Protein AF-A0AA39JGA5-F1 (afdb_monomer_lite)

Radius of gyration: 22.36 Å; chains: 1; bounding box: 49×29×60 Å

Organism: Ar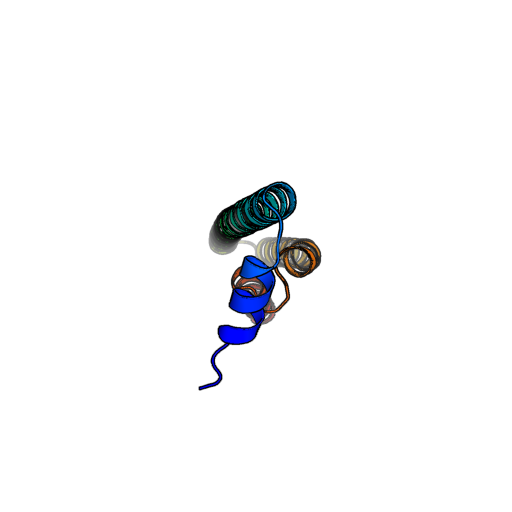millaria tabescens (NCBI:txid1929756)

pLDDT: mean 81.09, std 10.76, range [39.84, 93.75]

Structure (mmCIF, N/CA/C/O backbone):
data_AF-A0AA39JGA5-F1
#
_entry.id   AF-A0AA39JGA5-F1
#
loop_
_atom_site.group_PDB
_atom_site.id
_atom_site.type_symbol
_atom_site.label_atom_id
_atom_site.label_alt_id
_atom_site.label_comp_id
_atom_site.label_asym_id
_atom_site.label_entity_id
_atom_site.label_seq_id
_atom_site.pdbx_PDB_ins_code
_atom_site.Cartn_x
_atom_site.Cartn_y
_atom_site.Cartn_z
_atom_site.occupancy
_atom_site.B_iso_or_equiv
_atom_site.auth_seq_id
_atom_site.auth_comp_id
_atom_site.auth_asym_id
_atom_site.auth_atom_id
_atom_site.pdbx_PDB_model_num
ATOM 1 N N . MET A 1 1 ? 19.580 -22.707 -16.286 1.00 39.84 1 MET A N 1
ATOM 2 C CA . MET A 1 1 ? 19.956 -21.282 -16.168 1.00 39.84 1 MET A CA 1
ATOM 3 C C . MET A 1 1 ? 20.096 -20.749 -17.584 1.00 39.84 1 MET A C 1
ATOM 5 O O . MET A 1 1 ? 20.989 -21.205 -18.281 1.00 39.84 1 MET A O 1
ATOM 9 N N . SER A 1 2 ? 19.160 -19.925 -18.061 1.00 40.44 2 SER A N 1
ATOM 10 C CA . SER A 1 2 ? 19.206 -19.397 -19.433 1.00 40.44 2 SER A CA 1
ATOM 11 C C . SER A 1 2 ? 19.908 -18.047 -19.410 1.00 40.44 2 SER A C 1
ATOM 13 O O . SER A 1 2 ? 19.433 -17.133 -18.742 1.00 40.44 2 SER A O 1
ATOM 15 N N . TYR A 1 3 ? 21.048 -17.940 -20.090 1.00 42.09 3 TYR A N 1
ATOM 16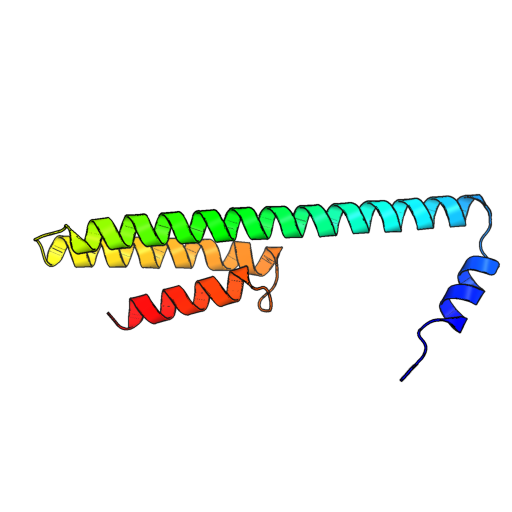 C CA . TYR A 1 3 ? 21.793 -16.694 -20.239 1.00 42.09 3 TYR A CA 1
ATOM 17 C C . TYR A 1 3 ? 20.940 -15.675 -21.015 1.00 42.09 3 TYR A C 1
ATOM 19 O O . TYR A 1 3 ? 20.615 -15.938 -22.171 1.00 42.09 3 TYR A O 1
ATOM 27 N N . PRO A 1 4 ? 20.598 -14.501 -20.451 1.00 49.41 4 PRO A N 1
ATOM 28 C CA . PRO A 1 4 ? 19.940 -13.434 -21.207 1.00 49.41 4 PRO A CA 1
ATOM 29 C C . PRO A 1 4 ? 20.925 -12.642 -22.090 1.00 49.41 4 PRO A C 1
ATOM 31 O O . PRO A 1 4 ? 20.584 -11.579 -22.595 1.00 49.41 4 PRO A O 1
ATOM 34 N N . SER A 1 5 ? 22.177 -13.086 -22.225 1.00 57.81 5 SER A N 1
ATOM 35 C CA . SER A 1 5 ? 23.288 -12.190 -22.542 1.00 57.81 5 SER A CA 1
ATOM 36 C C . SER A 1 5 ? 23.608 -12.061 -24.032 1.00 57.81 5 SER A C 1
ATOM 38 O O . SER A 1 5 ? 23.740 -10.942 -24.512 1.00 57.81 5 SER A O 1
ATOM 40 N N . GLU A 1 6 ? 23.735 -13.146 -24.796 1.00 57.75 6 GLU A N 1
ATOM 41 C CA . GLU A 1 6 ? 24.369 -13.064 -26.128 1.00 57.75 6 GLU A CA 1
ATOM 42 C C . GLU A 1 6 ? 23.572 -12.241 -27.151 1.00 57.75 6 GLU A C 1
ATOM 44 O O . GLU A 1 6 ? 24.149 -11.423 -27.868 1.00 57.75 6 GLU A O 1
ATOM 49 N N . ALA A 1 7 ? 22.243 -12.369 -27.170 1.00 61.16 7 ALA A N 1
ATOM 50 C CA . ALA A 1 7 ? 21.402 -11.613 -28.098 1.00 61.16 7 ALA A CA 1
ATOM 51 C C . ALA A 1 7 ? 21.415 -10.102 -27.794 1.00 61.16 7 ALA A C 1
ATOM 53 O O . ALA A 1 7 ? 21.531 -9.289 -28.710 1.00 61.16 7 ALA A O 1
ATOM 54 N N . ILE A 1 8 ? 21.378 -9.720 -26.513 1.00 62.75 8 ILE A N 1
ATOM 55 C CA . ILE A 1 8 ? 21.413 -8.313 -26.086 1.00 62.75 8 ILE A CA 1
ATOM 56 C C . ILE A 1 8 ? 22.789 -7.699 -26.374 1.00 62.75 8 ILE A C 1
ATOM 58 O O . ILE A 1 8 ? 22.864 -6.593 -26.910 1.00 62.75 8 ILE A O 1
ATOM 62 N N . TYR A 1 9 ? 23.877 -8.425 -26.089 1.00 59.84 9 TYR A N 1
ATOM 63 C 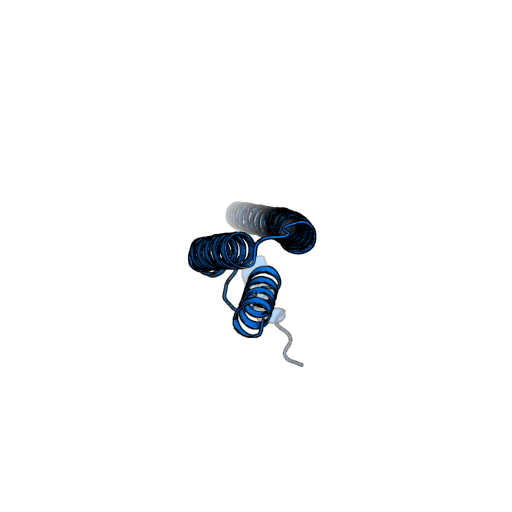CA . TYR A 1 9 ? 25.234 -7.959 -26.391 1.00 59.84 9 TYR A CA 1
ATOM 64 C C . TYR A 1 9 ? 25.457 -7.790 -27.899 1.00 59.84 9 TYR A C 1
ATOM 66 O O . TYR A 1 9 ? 25.951 -6.741 -28.313 1.00 59.84 9 TYR A O 1
ATOM 74 N N . SER A 1 10 ? 25.003 -8.741 -28.724 1.00 66.56 10 SER A N 1
ATOM 75 C CA . SER A 1 10 ? 25.115 -8.634 -30.187 1.00 66.56 10 SER A CA 1
ATOM 76 C C . SER A 1 10 ? 24.355 -7.425 -30.754 1.00 66.56 10 SER A C 1
ATOM 78 O O . SER A 1 10 ? 24.843 -6.743 -31.653 1.00 66.56 10 SER A O 1
ATOM 80 N N . HIS A 1 11 ? 23.194 -7.085 -30.183 1.00 66.81 11 HIS A N 1
ATOM 81 C CA . HIS A 1 11 ? 22.397 -5.947 -30.633 1.00 66.81 11 HIS A CA 1
ATOM 82 C C . HIS A 1 11 ? 23.057 -4.606 -30.275 1.00 66.81 11 HIS A C 1
ATOM 84 O O . HIS A 1 11 ? 23.144 -3.708 -31.115 1.00 66.81 11 HIS A O 1
ATOM 90 N N . ILE A 1 12 ? 23.615 -4.490 -29.065 1.00 64.62 12 ILE A N 1
ATOM 91 C CA . ILE A 1 12 ? 24.354 -3.298 -28.614 1.00 64.62 12 ILE A CA 1
ATOM 92 C C . ILE A 1 12 ? 25.621 -3.071 -29.459 1.00 64.62 12 ILE A C 1
ATOM 94 O O . ILE A 1 12 ? 25.974 -1.921 -29.751 1.00 64.62 12 ILE A O 1
ATOM 98 N N . GLU A 1 13 ? 26.297 -4.140 -29.888 1.00 70.00 13 GLU A N 1
ATOM 99 C CA . GLU A 1 13 ? 27.467 -4.049 -30.770 1.00 70.00 13 GLU A CA 1
ATOM 100 C C . GLU A 1 13 ? 27.114 -3.493 -32.154 1.00 70.00 13 GLU A C 1
ATOM 102 O O . GLU A 1 13 ? 27.871 -2.676 -32.682 1.00 70.00 13 GLU A O 1
ATOM 107 N N . THR A 1 14 ? 25.940 -3.833 -32.694 1.00 80.56 14 THR A N 1
ATOM 108 C CA . THR A 1 14 ? 25.469 -3.311 -33.992 1.00 80.56 14 THR A CA 1
ATOM 109 C C . THR A 1 14 ? 24.952 -1.869 -33.955 1.00 80.56 14 THR A C 1
ATOM 111 O O . THR A 1 14 ? 24.834 -1.248 -35.009 1.00 80.56 14 THR A O 1
ATOM 114 N N . MET A 1 15 ? 24.674 -1.311 -32.769 1.00 85.44 15 MET A N 1
ATOM 115 C CA . MET A 1 15 ? 24.186 0.066 -32.633 1.00 85.44 15 MET A CA 1
ATOM 116 C C . MET A 1 15 ? 25.253 1.109 -32.971 1.00 85.44 15 MET A C 1
ATOM 118 O O . MET A 1 15 ? 26.406 1.014 -32.532 1.00 85.44 15 MET A O 1
ATOM 122 N N . ASP A 1 16 ? 24.839 2.179 -33.647 1.00 88.69 16 ASP A N 1
ATOM 123 C CA . ASP A 1 16 ? 25.678 3.359 -33.831 1.00 88.69 16 ASP A CA 1
ATOM 124 C C . ASP A 1 16 ? 25.826 4.181 -32.530 1.00 88.69 16 ASP A C 1
ATOM 126 O O . ASP A 1 16 ? 25.202 3.934 -31.490 1.00 88.69 16 ASP A O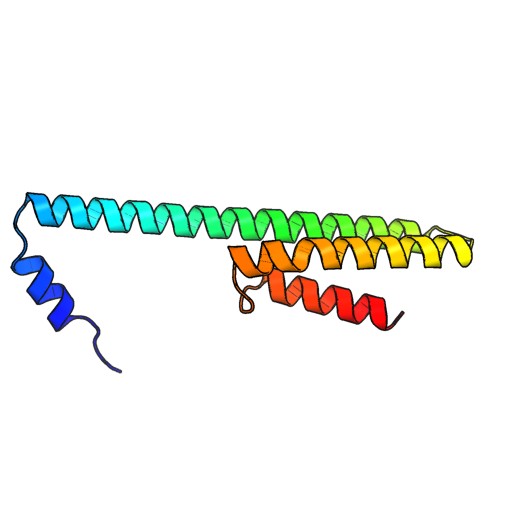 1
ATOM 130 N N . ARG A 1 17 ? 26.698 5.195 -32.561 1.00 84.38 17 ARG A N 1
ATOM 131 C CA . ARG A 1 17 ? 27.006 6.013 -31.379 1.00 84.38 17 ARG A CA 1
ATOM 132 C C . ARG A 1 17 ? 25.798 6.803 -30.854 1.00 84.38 17 ARG A C 1
ATOM 134 O O . ARG A 1 17 ? 25.736 7.039 -29.644 1.00 84.38 17 ARG A O 1
ATOM 141 N N . ALA A 1 18 ? 24.887 7.235 -31.724 1.00 87.44 18 ALA A N 1
ATOM 142 C CA . ALA A 1 18 ? 23.686 7.970 -31.339 1.00 87.44 18 ALA A CA 1
ATOM 143 C C . ALA A 1 18 ? 22.663 7.025 -30.691 1.00 87.44 18 ALA A C 1
ATOM 145 O O . ALA A 1 18 ? 22.203 7.304 -29.583 1.00 87.44 18 ALA A O 1
ATOM 146 N N . GLN A 1 19 ? 22.434 5.857 -31.291 1.00 85.12 19 GLN A N 1
ATOM 147 C CA . GLN A 1 19 ? 21.563 4.802 -30.766 1.00 85.12 19 GLN A CA 1
ATOM 148 C C . GLN A 1 19 ? 22.025 4.305 -29.388 1.00 85.12 19 GLN A C 1
ATOM 150 O O . GLN A 1 19 ? 21.234 4.234 -28.449 1.00 85.12 19 GLN A O 1
ATOM 155 N N . ARG A 1 20 ? 23.333 4.071 -29.195 1.00 82.44 20 ARG A N 1
ATOM 156 C CA . ARG A 1 20 ? 23.887 3.697 -27.874 1.00 82.44 20 ARG A CA 1
ATOM 157 C C . ARG A 1 20 ? 23.745 4.795 -26.818 1.00 82.44 20 ARG A C 1
ATOM 159 O O . ARG A 1 20 ? 23.818 4.515 -25.618 1.00 82.44 20 ARG A O 1
ATOM 166 N N . ARG A 1 21 ? 23.655 6.065 -27.223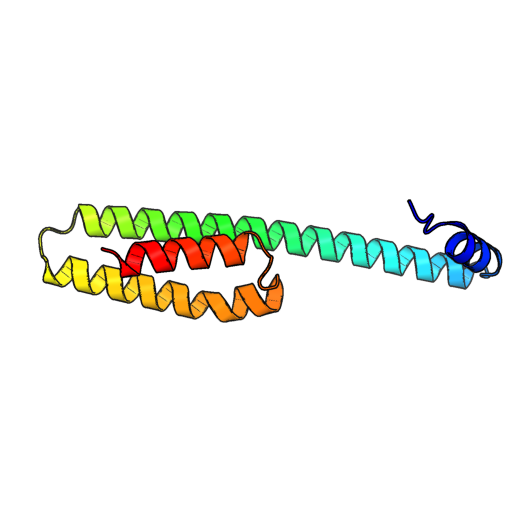 1.00 85.88 21 ARG A N 1
ATOM 167 C CA . ARG A 1 21 ? 23.419 7.183 -26.298 1.00 85.88 21 ARG A CA 1
ATOM 168 C C . ARG A 1 21 ? 21.950 7.238 -25.898 1.00 85.88 21 ARG A C 1
ATOM 170 O O . ARG A 1 21 ? 21.668 7.381 -24.715 1.00 85.88 21 ARG A O 1
ATOM 177 N N . GLU A 1 22 ? 21.048 7.085 -26.859 1.00 87.44 22 GLU A N 1
ATOM 178 C CA . GLU A 1 22 ? 19.608 7.048 -26.616 1.00 87.44 22 GLU A CA 1
ATOM 179 C C . GLU A 1 22 ? 19.213 5.867 -25.724 1.00 87.44 22 GLU A C 1
ATOM 181 O O . GLU A 1 22 ? 18.577 6.080 -24.696 1.00 87.44 22 GLU A O 1
ATOM 186 N N . TYR A 1 23 ? 19.712 4.665 -26.020 1.00 83.19 23 TYR A N 1
ATOM 187 C CA . TYR A 1 23 ? 19.494 3.474 -25.196 1.00 83.19 23 TYR A CA 1
ATOM 188 C C . TYR A 1 23 ? 19.963 3.670 -23.746 1.00 83.19 23 TYR A C 1
ATOM 190 O O . TYR A 1 23 ? 19.250 3.355 -22.798 1.00 83.19 23 TYR A O 1
ATOM 198 N N . ARG A 1 24 ? 21.147 4.268 -23.539 1.00 83.31 24 ARG A N 1
ATOM 199 C CA . ARG A 1 24 ? 21.632 4.582 -22.183 1.00 83.31 24 ARG A CA 1
ATOM 200 C C . ARG A 1 24 ? 20.762 5.606 -21.464 1.00 83.31 24 ARG A C 1
ATOM 202 O O . ARG A 1 24 ? 20.551 5.466 -20.265 1.00 83.31 24 ARG A O 1
ATOM 209 N N . ASN A 1 25 ? 20.274 6.620 -22.173 1.00 85.44 25 ASN A N 1
ATOM 210 C CA . ASN A 1 25 ? 19.367 7.604 -21.590 1.00 85.44 25 ASN A CA 1
ATOM 211 C C . ASN A 1 25 ? 18.030 6.960 -21.202 1.00 85.44 25 ASN A C 1
ATOM 213 O O . ASN A 1 25 ? 17.512 7.262 -20.132 1.00 85.44 25 ASN A O 1
ATOM 217 N N . GLN A 1 26 ? 17.499 6.055 -22.028 1.00 86.50 26 GLN A N 1
ATOM 218 C CA . GLN A 1 26 ? 16.286 5.292 -21.721 1.00 86.50 26 GLN A CA 1
ATOM 219 C C . GLN A 1 26 ? 16.479 4.434 -20.468 1.00 86.50 26 GLN A C 1
ATOM 221 O O . GLN A 1 26 ? 15.732 4.611 -19.512 1.00 86.50 26 GLN A O 1
ATOM 226 N N . LEU A 1 27 ? 17.543 3.626 -20.403 1.00 83.31 27 LEU A N 1
ATOM 227 C CA . LEU A 1 27 ? 17.858 2.823 -19.214 1.00 83.31 27 LEU A CA 1
ATOM 228 C C . LEU A 1 27 ? 18.030 3.675 -17.950 1.00 83.31 27 LEU A C 1
ATOM 230 O O . LEU A 1 27 ? 17.587 3.297 -16.868 1.00 83.31 27 LEU A O 1
ATOM 234 N N . PHE A 1 28 ? 18.685 4.832 -18.068 1.00 82.50 28 PHE A N 1
ATOM 235 C CA . PHE A 1 28 ? 18.865 5.749 -16.945 1.00 82.50 28 PHE A CA 1
ATOM 236 C C . PHE A 1 28 ? 17.530 6.338 -16.471 1.00 82.50 28 PHE A C 1
ATOM 238 O O . PHE A 1 28 ? 17.267 6.381 -15.269 1.00 82.50 28 PHE A O 1
ATOM 245 N N . ASN A 1 29 ? 16.666 6.740 -17.404 1.00 86.06 29 ASN A N 1
ATOM 246 C CA . ASN A 1 29 ? 15.332 7.251 -17.098 1.00 86.06 29 ASN A CA 1
ATOM 247 C C . ASN A 1 29 ? 14.444 6.169 -16.471 1.00 86.06 29 ASN A C 1
ATOM 249 O O . ASN A 1 29 ? 13.758 6.442 -15.487 1.00 86.06 29 ASN A O 1
ATOM 253 N N . GLU A 1 30 ? 14.493 4.940 -16.985 1.00 86.38 30 GLU A N 1
ATOM 254 C CA . GLU A 1 30 ? 13.796 3.783 -16.417 1.00 86.38 30 GLU A CA 1
ATOM 255 C C . GLU A 1 30 ? 14.277 3.481 -14.994 1.00 86.38 30 GLU A C 1
ATOM 257 O O . GLU A 1 30 ? 13.459 3.288 -14.095 1.00 86.38 30 GLU A O 1
ATOM 262 N N . ALA A 1 31 ? 15.591 3.510 -14.753 1.00 84.00 31 ALA A N 1
ATOM 263 C CA . ALA A 1 31 ? 16.161 3.298 -13.425 1.00 84.00 31 ALA A CA 1
ATOM 264 C C . ALA A 1 31 ? 15.729 4.384 -12.426 1.00 84.00 31 ALA A C 1
ATOM 266 O O . ALA A 1 31 ? 15.389 4.072 -11.281 1.00 84.00 31 ALA A O 1
ATOM 267 N N . ILE A 1 32 ? 15.699 5.654 -12.849 1.00 86.62 32 ILE A N 1
ATOM 268 C CA . ILE A 1 32 ? 15.176 6.757 -12.031 1.00 86.62 32 ILE A CA 1
ATOM 269 C C . ILE A 1 32 ? 13.695 6.542 -11.734 1.00 86.62 32 ILE A C 1
ATOM 271 O O . ILE A 1 32 ? 13.286 6.651 -10.580 1.00 86.62 32 ILE A O 1
ATOM 275 N N . HIS A 1 33 ? 12.898 6.216 -12.751 1.00 84.25 33 HIS A N 1
ATOM 276 C CA . HIS A 1 33 ? 11.466 5.997 -12.595 1.00 84.25 33 HIS A CA 1
ATOM 277 C C . HIS A 1 33 ? 11.178 4.847 -11.622 1.00 84.25 33 HIS A C 1
ATOM 279 O O . HIS A 1 33 ? 10.352 4.989 -10.723 1.00 84.25 33 HIS A O 1
ATOM 285 N N . LEU A 1 34 ? 11.907 3.733 -11.738 1.00 85.75 34 LEU A N 1
ATOM 286 C CA . LEU A 1 34 ? 11.794 2.600 -10.822 1.00 85.75 34 LEU A CA 1
ATOM 287 C C . LEU A 1 34 ? 12.154 2.994 -9.384 1.00 85.75 34 LEU A C 1
ATOM 289 O O . LEU A 1 34 ? 11.450 2.619 -8.445 1.00 85.75 34 LEU A O 1
ATOM 293 N N . LYS A 1 35 ? 13.228 3.772 -9.203 1.00 87.38 35 LYS A N 1
ATOM 294 C CA . LYS A 1 35 ? 13.640 4.261 -7.884 1.00 87.38 35 LYS A CA 1
ATOM 295 C C . LYS A 1 35 ? 12.578 5.174 -7.267 1.00 87.38 35 LYS A C 1
ATOM 297 O O . LYS A 1 35 ? 12.209 4.965 -6.116 1.00 87.38 35 LYS A O 1
ATOM 302 N N . LEU A 1 36 ? 12.067 6.139 -8.031 1.00 85.38 36 LEU A N 1
ATOM 303 C CA . LEU A 1 36 ? 11.012 7.053 -7.585 1.00 85.38 36 LEU A CA 1
ATOM 304 C C . LEU A 1 36 ? 9.740 6.293 -7.217 1.00 85.38 36 LEU A C 1
ATOM 306 O O . LEU A 1 36 ? 9.173 6.535 -6.156 1.00 85.38 36 LEU A O 1
ATOM 310 N N . LYS A 1 37 ? 9.327 5.331 -8.049 1.00 84.00 37 LYS A N 1
ATOM 311 C CA . LYS A 1 37 ? 8.186 4.459 -7.760 1.00 84.00 37 LYS A CA 1
ATOM 312 C C . LYS A 1 37 ? 8.369 3.762 -6.409 1.00 84.00 37 LYS A C 1
ATOM 314 O O . LYS A 1 37 ? 7.482 3.840 -5.569 1.00 84.00 37 LYS A O 1
ATOM 319 N N . ARG A 1 38 ? 9.540 3.171 -6.156 1.00 83.50 38 ARG A N 1
ATOM 320 C CA . ARG A 1 38 ? 9.836 2.506 -4.878 1.00 83.50 38 ARG A CA 1
ATOM 321 C C . ARG A 1 38 ? 9.842 3.465 -3.682 1.00 83.50 38 ARG A C 1
ATOM 323 O O . ARG A 1 38 ? 9.361 3.108 -2.613 1.00 83.50 38 ARG A O 1
ATOM 330 N N . GLU A 1 39 ? 10.380 4.674 -3.834 1.00 86.38 39 GLU A N 1
ATOM 331 C CA . GLU A 1 39 ? 10.356 5.686 -2.766 1.00 86.38 39 GLU A CA 1
ATOM 332 C C . GLU A 1 39 ? 8.923 6.127 -2.435 1.00 86.38 39 GLU A C 1
ATOM 334 O O . GLU A 1 39 ? 8.566 6.222 -1.261 1.00 86.38 39 GLU A O 1
ATOM 339 N N . ILE A 1 40 ? 8.082 6.331 -3.452 1.00 84.69 40 ILE A N 1
ATOM 340 C CA . ILE A 1 40 ? 6.663 6.666 -3.272 1.00 84.69 40 ILE A CA 1
ATOM 341 C C . ILE A 1 40 ? 5.920 5.512 -2.583 1.00 84.69 40 ILE A C 1
ATOM 343 O O . ILE A 1 40 ? 5.146 5.756 -1.658 1.00 84.69 40 ILE A O 1
ATOM 347 N N . GLU A 1 41 ? 6.183 4.266 -2.985 1.00 82.69 41 GLU A N 1
ATOM 348 C CA . GLU A 1 41 ? 5.599 3.069 -2.364 1.00 82.69 41 GLU A CA 1
ATOM 349 C C . GLU A 1 41 ? 5.909 3.000 -0.862 1.00 82.69 41 GLU A C 1
ATOM 351 O O . GLU A 1 41 ? 5.011 2.791 -0.042 1.00 82.69 41 GLU A O 1
ATOM 356 N N . LEU A 1 42 ? 7.167 3.250 -0.486 1.00 82.56 42 LEU A N 1
ATOM 357 C CA . LEU A 1 42 ? 7.604 3.275 0.911 1.00 82.56 42 LEU A CA 1
ATOM 358 C C . LEU A 1 42 ? 6.926 4.394 1.709 1.00 82.56 42 LEU A C 1
ATOM 360 O O . LEU A 1 42 ? 6.469 4.159 2.829 1.00 82.56 42 LEU A O 1
ATOM 364 N N . ILE A 1 43 ? 6.842 5.602 1.144 1.00 84.06 43 ILE A N 1
ATOM 365 C CA . ILE A 1 43 ? 6.200 6.749 1.802 1.00 84.06 43 ILE A CA 1
ATOM 366 C C . ILE A 1 43 ? 4.717 6.466 2.044 1.00 84.06 43 ILE A C 1
ATOM 368 O O . ILE A 1 43 ? 4.231 6.693 3.153 1.00 84.06 43 ILE A O 1
ATOM 372 N N . MET A 1 44 ? 4.004 5.944 1.046 1.00 80.94 44 MET A N 1
ATOM 373 C CA . MET A 1 44 ? 2.581 5.640 1.198 1.00 80.94 44 MET A CA 1
ATOM 374 C C . MET A 1 44 ? 2.338 4.493 2.170 1.00 80.94 44 MET A C 1
ATOM 376 O O . MET A 1 44 ? 1.448 4.600 3.008 1.00 80.94 44 MET A O 1
ATOM 380 N N . SER A 1 45 ? 3.165 3.446 2.134 1.00 79.12 45 SER A N 1
ATOM 381 C CA . SER A 1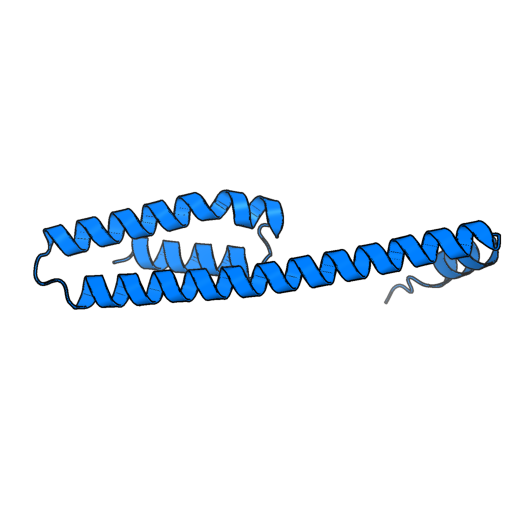 45 ? 3.089 2.351 3.109 1.00 79.12 45 SER A CA 1
ATOM 382 C C . SER A 1 45 ? 3.285 2.871 4.537 1.00 79.12 45 SER A C 1
ATOM 384 O O . SER A 1 45 ? 2.529 2.528 5.445 1.00 79.12 45 SER A O 1
ATOM 386 N N . TYR A 1 46 ? 4.255 3.768 4.740 1.00 83.19 46 TYR A N 1
ATOM 387 C CA . TYR A 1 46 ? 4.476 4.411 6.033 1.00 83.19 46 TYR A CA 1
ATOM 388 C C . TYR A 1 46 ? 3.283 5.273 6.472 1.00 83.19 46 TYR A C 1
ATOM 390 O O . TYR A 1 46 ? 2.850 5.181 7.621 1.00 83.19 46 TYR A O 1
ATOM 398 N N . GLN A 1 47 ? 2.731 6.097 5.577 1.00 83.00 47 GLN A N 1
ATOM 399 C CA . GLN A 1 47 ? 1.555 6.925 5.869 1.00 83.00 47 GLN A CA 1
ATOM 400 C C . GLN A 1 47 ? 0.334 6.075 6.230 1.00 83.00 47 GLN A C 1
ATOM 402 O O . GLN A 1 47 ? -0.358 6.391 7.198 1.00 83.00 47 GLN A O 1
ATOM 407 N N . LEU A 1 48 ? 0.113 4.972 5.512 1.00 81.81 48 LEU A N 1
ATOM 408 C CA . LEU A 1 48 ? -0.959 4.023 5.793 1.00 81.81 48 LEU A CA 1
ATOM 409 C C . LEU A 1 48 ? -0.828 3.450 7.210 1.00 81.81 48 LEU A C 1
ATOM 411 O O . LEU A 1 48 ? -1.782 3.501 7.983 1.00 81.81 48 LEU A O 1
ATOM 415 N N . ILE A 1 49 ? 0.372 3.001 7.594 1.00 83.19 49 ILE A N 1
ATOM 416 C CA . ILE A 1 49 ? 0.645 2.493 8.948 1.00 83.19 49 ILE A CA 1
ATOM 417 C C . ILE A 1 49 ? 0.347 3.556 10.017 1.00 83.19 49 ILE A C 1
ATOM 419 O O . ILE A 1 49 ? -0.208 3.236 11.068 1.00 83.19 49 ILE A O 1
ATOM 423 N N . GLN A 1 50 ? 0.702 4.820 9.775 1.00 87.00 50 GLN A N 1
ATOM 424 C CA . GLN A 1 50 ? 0.435 5.906 10.725 1.00 87.00 50 GLN A CA 1
ATOM 425 C C . GLN A 1 50 ? -1.066 6.176 10.888 1.00 87.00 50 GLN A C 1
ATOM 427 O O . GLN A 1 50 ? -1.537 6.316 12.017 1.00 87.00 50 GLN A O 1
ATOM 432 N N . ILE A 1 51 ? -1.822 6.195 9.786 1.00 85.62 51 ILE A N 1
ATOM 433 C CA . ILE A 1 51 ? -3.286 6.343 9.812 1.00 85.62 51 ILE A CA 1
ATOM 434 C C . ILE A 1 51 ? -3.914 5.188 10.598 1.00 85.62 51 ILE A C 1
ATOM 436 O O . ILE A 1 51 ? -4.722 5.425 11.496 1.00 85.62 51 ILE A O 1
ATOM 440 N N . MET A 1 52 ? -3.492 3.952 10.316 1.00 83.94 52 MET A N 1
ATOM 441 C CA . MET A 1 52 ? -3.985 2.755 10.998 1.00 83.94 52 MET A CA 1
ATOM 442 C C . MET A 1 52 ? -3.719 2.805 12.504 1.00 83.94 52 MET A C 1
ATOM 444 O O . MET A 1 52 ? -4.636 2.580 13.292 1.00 83.94 52 MET A O 1
ATOM 448 N N . ARG A 1 53 ? -2.498 3.161 12.921 1.00 86.31 53 ARG A N 1
ATOM 449 C CA . ARG A 1 53 ? -2.151 3.299 14.345 1.00 86.31 53 ARG A CA 1
ATOM 450 C C . ARG A 1 53 ? -2.964 4.386 15.035 1.00 86.31 53 ARG A C 1
ATOM 452 O O . ARG A 1 53 ? -3.526 4.137 16.095 1.00 86.31 53 ARG A O 1
ATOM 459 N N . SER A 1 54 ? -3.082 5.560 14.415 1.00 88.75 54 SER A N 1
ATOM 460 C CA . SER A 1 54 ? -3.875 6.660 14.973 1.00 88.75 54 SER A CA 1
ATOM 461 C C . SER A 1 54 ? -5.340 6.259 15.154 1.00 88.75 54 SER A C 1
ATOM 463 O O . SER A 1 54 ? -5.939 6.553 16.187 1.00 88.75 54 SER A O 1
ATOM 465 N N . ALA A 1 55 ? -5.918 5.564 14.172 1.00 86.69 55 ALA A N 1
ATOM 466 C CA . ALA A 1 55 ? -7.294 5.094 14.251 1.00 86.69 55 ALA A CA 1
ATOM 467 C C . ALA A 1 55 ? -7.468 4.002 15.321 1.00 86.69 55 ALA A C 1
ATOM 469 O O . ALA A 1 55 ? -8.448 4.025 16.067 1.00 86.69 55 ALA A O 1
ATOM 470 N N . GLN A 1 56 ? -6.512 3.076 15.446 1.00 86.69 56 GLN A N 1
ATOM 471 C CA . GLN A 1 56 ? -6.503 2.064 16.509 1.00 86.69 56 GLN A CA 1
ATOM 472 C C . GLN A 1 56 ? -6.452 2.704 17.902 1.00 86.69 56 GLN A C 1
ATOM 474 O O . GLN A 1 56 ? -7.234 2.318 18.774 1.00 86.69 56 GLN A O 1
ATOM 479 N N . ASP A 1 57 ? -5.598 3.709 18.100 1.00 89.50 57 ASP A N 1
ATOM 480 C CA . ASP A 1 57 ? -5.495 4.444 19.363 1.00 89.50 57 ASP A CA 1
ATOM 481 C C . ASP A 1 57 ? -6.809 5.163 19.702 1.00 89.50 57 ASP A C 1
ATOM 483 O O . ASP A 1 57 ? -7.293 5.092 20.836 1.00 89.50 57 ASP A O 1
ATOM 487 N N . GLU A 1 58 ? -7.441 5.802 18.715 1.00 90.12 58 GLU A N 1
ATOM 488 C CA . GLU A 1 58 ? -8.721 6.490 18.897 1.00 90.12 58 GLU A CA 1
ATOM 489 C C . GLU A 1 58 ? -9.860 5.510 19.238 1.00 90.12 58 GLU A C 1
ATOM 491 O O . GLU A 1 58 ? -10.658 5.745 20.155 1.00 90.12 58 GLU A O 1
ATOM 496 N N . ILE A 1 59 ? -9.905 4.355 18.567 1.00 88.75 59 ILE A N 1
ATOM 497 C CA . ILE A 1 59 ? -10.861 3.277 18.858 1.00 88.75 59 ILE A CA 1
ATOM 498 C C . ILE A 1 59 ? -10.637 2.712 20.266 1.00 88.75 59 ILE A C 1
ATOM 500 O O . ILE A 1 59 ? -11.610 2.457 20.989 1.00 88.75 59 ILE A O 1
ATOM 504 N N . ALA A 1 60 ? -9.382 2.520 20.678 1.00 87.50 60 ALA A N 1
ATOM 505 C CA . ALA A 1 60 ? -9.034 2.006 21.999 1.00 87.50 60 ALA A CA 1
ATOM 506 C C . ALA A 1 60 ? -9.472 2.966 23.116 1.00 87.50 60 ALA A C 1
ATOM 508 O O . ALA A 1 60 ? -10.020 2.524 24.131 1.00 87.50 60 ALA A O 1
ATOM 509 N N . GLN A 1 61 ? -9.297 4.273 22.908 1.00 91.25 61 GLN A N 1
ATOM 510 C CA . GLN A 1 61 ? -9.664 5.318 23.870 1.00 91.25 61 GLN A CA 1
ATOM 511 C C . GLN A 1 61 ? -11.171 5.607 23.913 1.00 91.25 61 GLN A C 1
ATOM 513 O O . GLN A 1 61 ? -11.686 6.100 24.923 1.00 91.25 61 GLN A O 1
ATOM 518 N N . SER A 1 62 ? -11.905 5.291 22.844 1.00 90.50 62 SER A N 1
ATOM 519 C CA . SER A 1 62 ? -13.345 5.514 22.798 1.00 90.50 62 SER A CA 1
ATOM 520 C C . SER A 1 62 ? -14.086 4.653 23.827 1.00 90.50 62 SER A C 1
ATOM 522 O O . SER A 1 62 ? -13.937 3.434 23.896 1.00 90.50 62 SER A O 1
ATOM 524 N N . LYS A 1 63 ? -14.952 5.279 24.629 1.00 87.50 63 LYS A N 1
ATOM 525 C CA . LYS A 1 63 ? -15.788 4.575 25.621 1.00 87.50 63 LYS A CA 1
ATOM 526 C C . LYS A 1 63 ? -17.130 4.115 25.051 1.00 87.50 63 LYS A C 1
ATOM 528 O O . LYS A 1 63 ? -17.785 3.254 25.631 1.00 87.50 63 LYS A O 1
ATOM 533 N N . SER A 1 64 ? -17.557 4.688 23.927 1.00 93.75 64 SER A N 1
ATOM 534 C CA . SER A 1 64 ? -18.860 4.412 23.326 1.00 93.75 64 SER A CA 1
ATOM 535 C C . SER A 1 64 ? -18.736 3.381 22.215 1.00 93.75 64 SER A C 1
ATOM 537 O O . SER A 1 64 ? -18.066 3.613 21.211 1.00 93.75 64 SER A O 1
ATOM 539 N N . TYR A 1 65 ? -19.474 2.277 22.337 1.00 88.31 65 TYR A N 1
ATOM 540 C CA . TYR A 1 65 ? -19.568 1.270 21.276 1.00 88.31 65 TYR A CA 1
ATOM 541 C C . TYR A 1 65 ? -20.005 1.879 19.931 1.00 88.31 65 TYR A C 1
ATOM 543 O O . TYR A 1 65 ? -19.492 1.517 18.874 1.00 88.31 65 TYR A O 1
ATOM 551 N N . ARG A 1 66 ? -20.911 2.867 19.958 1.00 90.62 66 ARG A N 1
ATOM 552 C CA . ARG A 1 66 ? -21.372 3.556 18.745 1.00 90.62 66 ARG A CA 1
ATOM 553 C C . ARG A 1 66 ? -20.253 4.360 18.080 1.00 90.62 66 ARG A C 1
ATOM 555 O O . ARG A 1 66 ? -20.176 4.367 16.856 1.00 90.62 66 ARG A O 1
ATOM 562 N N . GLN A 1 67 ? -19.402 5.014 18.870 1.00 89.69 67 GLN A N 1
ATOM 563 C CA . GLN A 1 67 ? -18.247 5.752 18.354 1.00 89.69 67 GLN A CA 1
ATOM 564 C C . GLN A 1 67 ? -17.203 4.794 17.778 1.00 89.69 67 GLN A C 1
ATOM 566 O O . GLN A 1 67 ? -16.815 4.980 16.630 1.00 89.69 67 GLN A O 1
ATOM 571 N N . LYS A 1 68 ? -16.853 3.714 18.493 1.00 89.12 68 LYS A N 1
ATOM 572 C CA . LYS A 1 68 ? -15.953 2.665 17.975 1.00 89.12 68 LYS A CA 1
ATOM 573 C C . LYS A 1 68 ? -16.411 2.130 16.623 1.00 89.12 68 LYS A C 1
ATOM 575 O O . LYS A 1 68 ? -15.641 2.095 15.673 1.00 89.12 68 LYS A O 1
ATOM 580 N N . ARG A 1 69 ? -17.697 1.785 16.510 1.00 88.69 69 ARG A N 1
ATOM 581 C CA . ARG A 1 69 ? -18.278 1.286 15.257 1.00 88.69 69 ARG A CA 1
ATOM 582 C C . ARG A 1 69 ? -18.252 2.327 14.134 1.00 88.69 69 ARG A C 1
ATOM 584 O O . ARG A 1 69 ? -18.125 1.958 12.972 1.00 88.69 69 ARG A O 1
ATOM 591 N N . SER A 1 70 ? -18.406 3.609 14.460 1.00 90.06 70 SER A N 1
ATOM 592 C CA . SER A 1 70 ? -18.295 4.694 13.480 1.00 90.06 70 SER A CA 1
ATOM 593 C C . SER A 1 70 ? -16.862 4.838 12.965 1.00 90.06 70 SER A C 1
ATOM 595 O O . SER A 1 70 ? -16.669 4.909 11.756 1.00 90.06 70 SER A O 1
ATOM 597 N N . LEU A 1 71 ? -15.880 4.824 13.869 1.00 89.69 71 LEU A N 1
ATOM 598 C CA . LEU A 1 71 ? -14.457 4.931 13.542 1.00 89.69 71 LEU A CA 1
ATOM 599 C C . LEU A 1 71 ? -13.980 3.742 12.700 1.00 89.69 71 LEU A C 1
ATOM 601 O O . LEU A 1 71 ? -13.358 3.942 11.664 1.00 89.69 71 LEU A O 1
ATOM 605 N N . LEU A 1 72 ? -14.365 2.514 13.068 1.00 87.75 72 LEU A N 1
ATOM 606 C CA . LEU A 1 72 ? -14.060 1.312 12.281 1.00 87.75 72 LEU A CA 1
ATOM 607 C C . LEU A 1 72 ? -14.600 1.403 10.848 1.00 87.75 72 LEU A C 1
ATOM 609 O O . LEU A 1 72 ? -13.910 1.048 9.899 1.00 87.75 72 LEU A O 1
ATOM 613 N N . ARG A 1 73 ? -15.822 1.923 10.669 1.00 89.19 73 ARG A N 1
ATOM 614 C CA . ARG A 1 73 ? -16.404 2.122 9.332 1.00 89.19 73 ARG A CA 1
ATOM 615 C C . ARG A 1 73 ? -15.671 3.183 8.522 1.00 89.19 73 ARG A C 1
ATOM 617 O O . ARG A 1 73 ? -15.499 3.000 7.325 1.00 89.19 73 ARG A O 1
ATOM 624 N N . GLN A 1 74 ? -15.274 4.285 9.155 1.00 89.25 74 GLN A N 1
ATOM 625 C CA . GLN A 1 74 ? -14.495 5.332 8.492 1.00 89.25 74 GLN A CA 1
ATOM 626 C C . GLN A 1 74 ? -13.126 4.808 8.059 1.00 89.25 74 GLN A C 1
ATOM 628 O O . GLN A 1 74 ? -12.698 5.078 6.939 1.00 89.25 74 GLN A O 1
ATOM 633 N N . LEU A 1 75 ? -12.479 4.014 8.912 1.00 87.06 75 LEU A N 1
ATOM 634 C CA . LEU A 1 75 ? -11.203 3.389 8.600 1.00 87.06 75 LEU A CA 1
ATOM 635 C C . LEU A 1 75 ? -11.333 2.404 7.433 1.00 87.06 75 LEU A C 1
ATOM 637 O O . LEU A 1 75 ? -10.568 2.496 6.480 1.00 87.06 75 LEU A O 1
ATOM 641 N N . ALA A 1 76 ? -12.347 1.535 7.454 1.00 86.38 76 ALA A N 1
ATOM 642 C CA . ALA A 1 76 ? -12.614 0.608 6.355 1.00 86.38 76 ALA A CA 1
ATOM 643 C C . ALA A 1 76 ? -12.880 1.336 5.024 1.00 86.38 76 ALA A C 1
ATOM 645 O O . ALA A 1 76 ? -12.313 0.964 4.003 1.00 86.38 76 ALA A O 1
ATOM 646 N N . ALA A 1 77 ? -13.683 2.407 5.036 1.00 87.62 77 ALA A N 1
ATOM 647 C CA . ALA A 1 77 ? -13.924 3.224 3.845 1.00 87.62 77 ALA A CA 1
ATOM 648 C C . ALA A 1 77 ? -12.634 3.878 3.324 1.00 87.62 77 ALA A C 1
ATOM 650 O O . ALA A 1 77 ? -12.370 3.863 2.129 1.00 87.62 77 ALA A O 1
ATOM 651 N N . THR A 1 78 ? -11.797 4.383 4.233 1.00 86.06 78 THR A N 1
ATOM 652 C CA . THR A 1 78 ? -10.502 4.975 3.876 1.00 86.06 78 THR A CA 1
ATOM 653 C C . THR A 1 78 ? -9.601 3.948 3.187 1.00 86.06 78 THR A C 1
ATOM 655 O O . THR A 1 78 ? -8.998 4.255 2.165 1.00 86.06 78 THR A O 1
ATOM 658 N N . LEU A 1 79 ? -9.523 2.718 3.706 1.00 84.00 79 LEU A N 1
ATOM 659 C CA . LEU A 1 79 ? -8.734 1.653 3.080 1.00 84.00 79 LEU A CA 1
ATOM 660 C C . LEU A 1 79 ? -9.257 1.273 1.691 1.00 84.00 79 LEU A C 1
ATOM 662 O O . LEU A 1 79 ? -8.456 1.093 0.774 1.00 84.00 79 LEU A O 1
ATOM 666 N N . GLU A 1 80 ? -10.578 1.182 1.524 1.00 86.38 80 GLU A N 1
ATOM 667 C CA . GLU A 1 80 ? -11.203 0.936 0.218 1.00 86.38 80 GLU A CA 1
ATOM 668 C C . GLU A 1 80 ? -10.837 2.011 -0.809 1.00 86.38 80 GLU A C 1
ATOM 670 O O . GLU A 1 80 ? -10.489 1.678 -1.941 1.00 86.38 80 GLU A O 1
ATOM 675 N N . ASP A 1 81 ? -10.815 3.283 -0.408 1.00 86.88 81 ASP A N 1
ATOM 676 C CA . ASP A 1 81 ? -10.451 4.391 -1.297 1.00 86.88 81 ASP A CA 1
ATOM 677 C C . ASP A 1 81 ? -8.979 4.325 -1.756 1.00 86.88 81 ASP A C 1
ATOM 679 O O . ASP A 1 81 ? -8.645 4.759 -2.862 1.00 86.88 81 ASP A O 1
ATOM 683 N N . PHE A 1 82 ? -8.084 3.744 -0.948 1.00 82.38 82 PHE A N 1
ATOM 684 C CA . PHE A 1 82 ? -6.666 3.590 -1.297 1.00 82.38 82 PHE A CA 1
ATOM 685 C C . PHE A 1 82 ? -6.385 2.408 -2.239 1.00 82.38 82 PHE A C 1
ATOM 687 O O . PHE A 1 82 ? -5.414 2.461 -3.004 1.00 82.38 82 PHE A O 1
ATOM 694 N N . LYS A 1 83 ? -7.214 1.352 -2.233 1.00 84.38 83 LYS A N 1
ATOM 695 C CA . LYS A 1 83 ? -6.980 0.129 -3.028 1.00 84.38 83 LYS A CA 1
ATOM 696 C C . LYS A 1 83 ? -6.756 0.386 -4.518 1.00 84.38 83 LYS A C 1
ATOM 698 O O . LYS A 1 83 ? -5.769 -0.140 -5.038 1.00 84.38 83 LYS A O 1
ATOM 703 N N . PRO A 1 84 ? -7.617 1.140 -5.236 1.00 87.69 84 PRO A N 1
ATOM 704 C CA . PRO A 1 84 ? -7.471 1.299 -6.678 1.00 87.69 84 PRO A CA 1
ATOM 705 C C . PRO A 1 84 ? -6.171 2.018 -7.027 1.00 87.69 84 PRO A C 1
ATOM 707 O O . PRO A 1 84 ? -5.436 1.551 -7.890 1.00 87.69 84 PRO A O 1
ATOM 710 N N . GLY A 1 85 ? -5.842 3.088 -6.294 1.00 84.50 85 GLY A N 1
ATOM 711 C CA . GLY A 1 85 ? -4.635 3.876 -6.536 1.00 84.50 85 GLY A CA 1
ATOM 712 C C . GLY A 1 85 ? -3.354 3.076 -6.305 1.00 84.50 85 GLY A C 1
ATOM 713 O O . GLY A 1 85 ? -2.439 3.125 -7.129 1.00 84.50 85 GLY A O 1
ATOM 714 N N . ILE A 1 86 ? -3.295 2.286 -5.227 1.00 83.31 86 ILE A N 1
ATOM 715 C CA . ILE A 1 86 ? -2.137 1.422 -4.955 1.00 83.31 86 ILE A CA 1
ATOM 716 C C . ILE A 1 86 ? -2.047 0.306 -6.002 1.00 83.31 86 ILE A C 1
ATOM 718 O O . ILE A 1 86 ? -0.968 0.064 -6.545 1.00 83.31 86 ILE A O 1
ATOM 722 N N . ARG A 1 87 ? -3.173 -0.324 -6.357 1.00 87.12 87 ARG A N 1
ATOM 723 C CA . ARG A 1 87 ? -3.204 -1.375 -7.380 1.00 87.12 87 ARG A CA 1
ATOM 724 C C . ARG A 1 87 ? -2.735 -0.870 -8.741 1.00 87.12 87 ARG A C 1
ATOM 726 O O . ARG A 1 87 ? -1.902 -1.512 -9.369 1.00 87.12 87 ARG A O 1
ATOM 733 N N . GLU A 1 88 ? -3.254 0.263 -9.201 1.00 85.81 88 GLU A N 1
ATOM 734 C CA . GLU A 1 88 ? -2.902 0.841 -10.503 1.00 85.81 88 GLU A CA 1
ATOM 735 C C . GLU A 1 88 ? -1.443 1.298 -10.548 1.00 85.81 88 GLU A C 1
ATOM 737 O O . GLU A 1 88 ? -0.768 1.138 -11.565 1.00 85.81 88 GLU A O 1
ATOM 742 N N . THR A 1 89 ? -0.931 1.829 -9.436 1.00 81.81 89 THR A N 1
ATOM 743 C CA . THR A 1 89 ? 0.420 2.394 -9.396 1.00 81.81 89 THR A CA 1
ATOM 744 C C . THR A 1 89 ? 1.491 1.322 -9.193 1.00 81.81 89 THR A C 1
ATOM 746 O O . THR A 1 89 ? 2.518 1.355 -9.878 1.00 81.81 89 THR A O 1
ATOM 749 N N . PHE A 1 90 ? 1.288 0.357 -8.289 1.00 82.94 90 PHE A N 1
ATOM 750 C CA . PHE A 1 90 ? 2.313 -0.624 -7.891 1.00 82.94 90 PHE A CA 1
ATOM 751 C C . PHE A 1 90 ? 2.022 -2.052 -8.343 1.00 82.94 90 PHE A C 1
ATOM 753 O O . PHE A 1 90 ? 2.972 -2.812 -8.520 1.00 82.94 90 PHE A O 1
ATOM 760 N N . GLY A 1 91 ? 0.763 -2.381 -8.629 1.00 85.75 91 GLY A N 1
ATOM 761 C CA . GLY A 1 91 ? 0.316 -3.734 -8.952 1.00 85.75 91 GLY A CA 1
ATOM 762 C C . GLY A 1 91 ? -0.157 -4.510 -7.722 1.00 85.75 91 GLY A C 1
ATOM 763 O O . GLY A 1 91 ? 0.117 -4.136 -6.580 1.00 85.75 91 GLY A O 1
ATOM 764 N N . GLU A 1 92 ? -0.872 -5.609 -7.962 1.00 87.12 92 GLU A N 1
ATOM 765 C CA . GLU A 1 92 ? -1.433 -6.466 -6.905 1.00 87.12 92 GLU A CA 1
ATOM 766 C C . GLU A 1 92 ? -0.352 -7.234 -6.123 1.00 87.12 92 GLU A C 1
ATOM 768 O O . GLU A 1 92 ? -0.518 -7.512 -4.938 1.00 87.12 92 GLU A O 1
ATOM 773 N N . ASP A 1 93 ? 0.790 -7.507 -6.755 1.00 83.75 93 ASP A N 1
ATOM 774 C CA . ASP A 1 93 ? 1.924 -8.205 -6.132 1.00 83.75 93 ASP A CA 1
ATOM 775 C C . ASP A 1 93 ? 2.823 -7.279 -5.290 1.00 83.75 93 ASP A C 1
ATOM 777 O O . ASP A 1 93 ? 3.834 -7.719 -4.741 1.00 83.75 93 ASP A O 1
ATOM 781 N N . SER A 1 94 ? 2.495 -5.985 -5.206 1.00 81.19 94 SER A N 1
ATOM 782 C CA . SER A 1 94 ? 3.282 -5.016 -4.437 1.00 81.19 94 SER A CA 1
ATOM 783 C C . SER A 1 94 ? 3.130 -5.218 -2.930 1.00 81.19 94 SER A C 1
ATOM 785 O O . SER A 1 94 ? 2.047 -5.552 -2.441 1.00 81.19 94 SER A O 1
ATOM 787 N N . GLU A 1 95 ? 4.200 -4.959 -2.173 1.00 78.62 95 GLU A N 1
ATOM 788 C CA . GLU A 1 95 ? 4.165 -5.043 -0.706 1.00 78.62 95 GLU A CA 1
ATOM 789 C C . GLU A 1 95 ? 3.098 -4.095 -0.144 1.00 78.62 95 GLU A C 1
ATOM 791 O O . GLU A 1 95 ? 2.337 -4.479 0.744 1.00 78.62 95 GLU A O 1
ATOM 796 N N . ALA A 1 96 ? 2.971 -2.893 -0.717 1.00 77.19 96 ALA A N 1
ATOM 797 C CA . ALA A 1 96 ? 1.960 -1.917 -0.318 1.00 77.19 96 ALA A CA 1
ATOM 798 C C . ALA A 1 96 ? 0.522 -2.441 -0.479 1.00 77.19 96 ALA A C 1
ATOM 800 O O . ALA A 1 96 ? -0.307 -2.249 0.414 1.00 77.19 96 ALA A O 1
ATOM 801 N N . TYR A 1 97 ? 0.214 -3.118 -1.592 1.00 82.25 97 TYR A N 1
ATOM 802 C CA . TYR A 1 97 ? -1.123 -3.667 -1.826 1.00 82.25 97 TYR A CA 1
ATOM 803 C C . TYR A 1 97 ? -1.418 -4.858 -0.908 1.00 82.25 97 TYR A C 1
ATOM 805 O O . TYR A 1 97 ? -2.491 -4.923 -0.310 1.00 82.25 97 TYR A O 1
ATOM 813 N N . GLN A 1 98 ? -0.447 -5.757 -0.728 1.00 84.44 98 GLN A N 1
ATOM 814 C CA . GLN A 1 98 ? -0.575 -6.904 0.177 1.00 84.44 98 GLN A CA 1
ATOM 815 C C . GLN A 1 98 ? -0.770 -6.466 1.635 1.00 84.44 98 GLN A C 1
ATOM 817 O O . GLN A 1 98 ? -1.632 -7.001 2.333 1.00 84.44 98 GLN A O 1
ATOM 822 N N . HIS A 1 99 ? -0.028 -5.451 2.088 1.00 80.56 99 HIS A N 1
ATOM 823 C CA . HIS A 1 99 ? -0.218 -4.865 3.414 1.00 80.56 99 HIS A CA 1
ATOM 824 C C . HIS A 1 99 ? -1.623 -4.293 3.591 1.00 80.56 99 HIS A C 1
ATOM 826 O O . HIS A 1 99 ? -2.252 -4.526 4.622 1.00 80.56 99 HIS A O 1
ATOM 832 N N . LEU A 1 100 ? -2.138 -3.588 2.585 1.00 81.56 100 LEU A N 1
ATOM 833 C CA . LEU A 1 100 ? -3.471 -3.009 2.659 1.00 81.56 100 LEU A CA 1
ATOM 834 C C . LEU A 1 100 ? -4.569 -4.086 2.750 1.00 81.56 100 LEU A C 1
ATOM 836 O O . LEU A 1 100 ? -5.499 -3.936 3.542 1.00 81.56 100 LEU A O 1
ATOM 840 N N . LEU A 1 101 ? -4.443 -5.188 2.002 1.00 84.50 101 LEU A N 1
ATOM 841 C CA . LEU A 1 101 ? -5.378 -6.320 2.080 1.00 84.50 101 LEU A CA 1
ATOM 842 C C . LEU A 1 101 ? -5.379 -6.992 3.461 1.00 84.50 101 LEU A C 1
ATOM 844 O O . LEU A 1 101 ? -6.437 -7.362 3.969 1.00 84.50 101 LEU A O 1
ATOM 848 N N . LEU A 1 102 ? -4.206 -7.148 4.080 1.00 83.50 102 LEU A N 1
ATOM 849 C CA . LEU A 1 102 ? -4.096 -7.721 5.424 1.00 83.50 102 LEU A CA 1
ATOM 850 C C . LEU A 1 102 ? -4.800 -6.848 6.472 1.00 83.50 102 LEU A C 1
ATOM 852 O O . LEU A 1 102 ? -5.529 -7.369 7.315 1.00 83.50 102 LEU A O 1
ATOM 856 N N . GLU A 1 103 ? -4.619 -5.528 6.411 1.00 78.50 103 GLU A N 1
ATOM 857 C CA . GLU A 1 103 ? -5.255 -4.597 7.353 1.00 78.50 103 GLU A CA 1
ATOM 858 C C . GLU A 1 103 ? -6.782 -4.570 7.206 1.00 78.50 103 GLU A C 1
ATOM 860 O O . GLU A 1 103 ? -7.510 -4.541 8.200 1.00 78.50 103 GLU A O 1
ATOM 865 N N . GLU A 1 104 ? -7.292 -4.652 5.979 1.00 79.00 104 GLU A N 1
ATOM 866 C CA . GLU A 1 104 ? -8.727 -4.785 5.737 1.00 79.00 104 GLU A CA 1
ATOM 867 C C . GLU A 1 104 ? -9.295 -6.068 6.361 1.00 79.00 104 GLU A C 1
ATOM 869 O O . GLU A 1 104 ? -10.309 -6.019 7.062 1.00 79.00 104 GLU A O 1
ATOM 874 N N . GLN A 1 105 ? -8.637 -7.213 6.146 1.00 80.62 105 GLN A N 1
ATOM 875 C CA . GLN A 1 105 ? -9.070 -8.485 6.730 1.00 80.62 105 GLN A CA 1
ATOM 876 C C . GLN A 1 105 ? -9.143 -8.394 8.256 1.00 80.62 105 GLN A C 1
ATOM 878 O O . GLN A 1 105 ? -10.127 -8.830 8.857 1.00 80.62 105 GLN A O 1
ATOM 883 N N . LEU A 1 106 ? -8.140 -7.779 8.888 1.00 76.38 106 LEU A N 1
ATOM 884 C CA . LEU A 1 106 ? -8.129 -7.567 10.334 1.00 76.38 106 LEU A CA 1
ATOM 885 C C . LEU A 1 106 ? -9.313 -6.712 10.803 1.00 76.38 106 LEU A C 1
ATOM 887 O O . LEU A 1 106 ? -9.894 -7.017 11.843 1.00 76.38 106 LEU A O 1
ATOM 891 N N . LEU A 1 107 ? -9.716 -5.693 10.041 1.00 72.25 107 LEU A N 1
ATOM 892 C CA . LEU A 1 107 ? -10.877 -4.859 10.370 1.00 72.25 107 LEU A CA 1
ATOM 893 C C . LEU A 1 107 ? -12.216 -5.575 10.176 1.00 72.25 107 LEU A C 1
ATOM 895 O O . LEU A 1 107 ? -13.151 -5.321 10.933 1.00 72.25 107 LEU A O 1
ATOM 899 N N . CYS A 1 108 ? -12.327 -6.473 9.197 1.00 66.75 108 CYS A N 1
ATOM 900 C CA . CYS A 1 108 ? -13.536 -7.276 8.993 1.00 66.75 108 CYS A CA 1
ATOM 901 C C . CYS A 1 108 ? -13.761 -8.328 10.094 1.00 66.75 108 CYS A C 1
ATOM 903 O O . CYS A 1 108 ? -14.886 -8.809 10.249 1.00 66.75 108 CYS A O 1
ATOM 905 N N . HIS A 1 109 ? -12.716 -8.694 10.842 1.00 63.41 109 HIS A N 1
ATOM 906 C CA . HIS A 1 109 ? -12.759 -9.718 11.890 1.00 63.41 109 HIS A CA 1
ATOM 907 C C . HIS A 1 109 ? -12.896 -9.171 13.331 1.00 63.41 109 HIS A C 1
ATOM 909 O O . HIS A 1 109 ? -12.927 -9.977 14.264 1.00 63.41 109 HIS A O 1
ATOM 915 N N . GLN A 1 110 ? -12.993 -7.846 13.524 1.00 55.88 110 GLN A N 1
ATOM 916 C CA . GLN A 1 110 ? -13.173 -7.170 14.829 1.00 55.88 110 GLN A CA 1
ATOM 917 C C . GLN A 1 110 ? -14.638 -6.828 15.142 1.00 55.88 110 GLN A C 1
ATOM 919 O O . GLN A 1 110 ? -15.001 -6.887 16.342 1.00 55.88 110 GLN A O 1
#

Sequence (110 aa):
MSYPSEAIYSHIETMDRAQRREYRNQLFNEAIHLKLKREIELIMSYQLIQIMRSAQDEIAQSKSYRQKRSLLRQLAATLEDFKPGIRETFGEDSEAYQHLLLEEQLLCHQ

Foldseek 3Di:
DDDPPDVVVVVCVPDDPVRVVVVVVVVVVVVVVVVVLVVVLVVVLVVLVVLLVVLVVVLVPDPDPVVNVVSLVVNLVVLVVVQVVCCVSPNCPDPSNVVSVVSNVVSVVD

Secondary structure (DSSP, 8-state):
---SHHHHHHHHHH--HHHHHHHHHHHHHHHHHHHHHHHHHHHHHHHHHHHHHHHHHHHHH---HHHHHHHHHHHHHHHHHHHHHHHHHH-TTSHHHHHHHHHHHHHHT-